Protein 3PLC (pdb70)

Structure (mmCIF, N/CA/C/O backbone):
data_3PLC
#
_entry.id   3PLC
#
_cell.length_a   58.949
_cell.length_b   58.949
_cell.length_c   53.026
_cell.angle_alpha   90.000
_cell.angle_beta   90.000
_cell.angle_gamma   120.000
#
_symmetry.space_group_name_H-M   'P 31'
#
loop_
_atom_site.group_PDB
_atom_site.id
_atom_site.type_symbol
_atom_site.label_atom_id
_atom_site.label_alt_id
_atom_site.label_comp_id
_atom_site.label_asym_id
_atom_site.label_entity_id
_atom_site.label_seq_id
_atom_site.pdbx_PDB_ins_code
_atom_site.Cartn_x
_atom_site.Cartn_y
_atom_site.Cartn_z
_atom_site.occupancy
_atom_site.B_iso_or_equiv
_atom_site.auth_seq_id
_atom_site.auth_comp_id
_atom_site.auth_asym_id
_atom_site.auth_atom_id
_atom_site.pdbx_PDB_model_num
ATOM 1 N N . ARG A 1 1 ? -13.408 -0.115 -5.613 1.00 41.81 1 ARG A N 1
ATOM 2 C CA . ARG A 1 1 ? -13.154 -1.401 -6.344 1.00 42.38 1 ARG A CA 1
ATOM 3 C C . ARG A 1 1 ? -11.652 -1.608 -6.543 1.00 39.94 1 ARG A C 1
ATOM 4 O O . ARG A 1 1 ? -11.090 -2.587 -6.044 1.00 39.62 1 ARG A O 1
ATOM 12 N N . LYS A 1 2 ? -11.009 -0.695 -7.267 1.00 38.21 2 LYS A N 1
ATOM 13 C CA . LYS A 1 2 ? -9.540 -0.721 -7.428 1.00 36.17 2 LYS A CA 1
ATOM 14 C C . LYS A 1 2 ? -8.883 0.412 -6.632 1.00 34.09 2 LYS A C 1
ATOM 15 O O . LYS A 1 2 ? -9.398 1.530 -6.596 1.00 34.78 2 LYS A O 1
ATOM 21 N N . CYS A 1 3 ? -7.750 0.140 -5.990 1.00 32.07 3 CYS A N 1
ATOM 22 C CA . CYS A 1 3 ? -7.073 1.180 -5.202 1.00 30.43 3 CYS A CA 1
ATOM 23 C C . CYS A 1 3 ? -5.578 1.100 -5.338 1.00 29.81 3 CYS A C 1
ATOM 24 O O . CYS A 1 3 ? -5.058 -0.002 -5.490 1.00 30.86 3 CYS A O 1
ATOM 27 N N . LEU A 1 4 ? -4.891 2.251 -5.250 1.00 28.76 4 LEU A N 1
ATOM 28 C CA . LEU A 1 4 ? -3.417 2.247 -5.164 1.00 28.75 4 LEU A CA 1
ATOM 29 C C . LEU A 1 4 ? -2.991 1.553 -3.852 1.00 29.72 4 LEU A C 1
ATOM 30 O O . LEU A 1 4 ? -3.630 1.713 -2.793 1.00 29.67 4 LEU A O 1
ATOM 35 N N . ASN A 1 5 ? -1.879 0.833 -3.941 1.00 30.27 5 ASN A N 1
ATOM 36 C CA . ASN A 1 5 ? -1.577 -0.279 -3.084 1.00 30.75 5 ASN A CA 1
ATOM 37 C C . ASN A 1 5 ? -0.255 -0.171 -2.325 1.00 29.95 5 ASN A C 1
ATOM 38 O O . ASN A 1 5 ? -0.019 -0.920 -1.364 1.00 29.21 5 ASN A O 1
ATOM 43 N N . THR A 1 6 ? 0.606 0.724 -2.800 1.00 28.75 6 THR A N 1
ATOM 44 C CA . THR A 1 6 ? 2.009 0.743 -2.431 1.00 29.91 6 THR A CA 1
ATOM 45 C C . THR A 1 6 ? 2.427 2.198 -2.318 1.00 30.11 6 THR A C 1
ATOM 46 O O . THR A 1 6 ? 1.656 3.093 -2.697 1.00 28.79 6 THR A O 1
ATOM 50 N N . PRO A 1 7 ? 3.648 2.469 -1.805 1.00 31.94 7 PRO A N 1
ATOM 51 C CA . PRO A 1 7 ? 4.047 3.885 -1.897 1.00 32.94 7 PRO A CA 1
ATOM 52 C C . PRO A 1 7 ? 4.332 4.324 -3.343 1.00 33.93 7 PRO A C 1
ATOM 53 O O . PRO A 1 7 ? 4.590 5.498 -3.618 1.00 34.87 7 PRO A O 1
ATOM 57 N N . LEU A 1 8 ? 4.288 3.383 -4.278 1.00 35.26 8 LEU A N 1
ATOM 58 C CA . LEU A 1 8 ? 4.609 3.718 -5.659 1.00 36.13 8 LEU A CA 1
ATOM 59 C C . LEU A 1 8 ? 3.351 4.196 -6.411 1.00 34.92 8 LEU A C 1
ATOM 60 O O . LEU A 1 8 ? 2.237 3.877 -5.991 1.00 32.92 8 LEU A O 1
ATOM 65 N N . PRO A 1 9 ? 3.538 4.964 -7.517 1.00 36.23 9 PRO A N 1
ATOM 66 C CA . PRO A 1 9 ? 2.505 5.760 -8.244 1.00 36.19 9 PRO A CA 1
ATOM 67 C C . PRO A 1 9 ? 1.377 5.072 -9.045 1.00 36.72 9 PRO A C 1
ATOM 68 O O . PRO A 1 9 ? 0.339 5.747 -9.357 1.00 36.93 9 PRO A O 1
ATOM 72 N N . LEU A 1 10 ? 1.557 3.807 -9.433 1.00 36.02 10 LEU A N 1
ATOM 73 C CA . LEU A 1 10 ? 0.558 3.194 -10.334 1.00 35.76 10 LEU A CA 1
ATOM 74 C C . LEU A 1 10 ? 0.029 1.863 -9.855 1.00 34.97 10 LEU A C 1
ATOM 75 O O . LEU A 1 10 ? -1.093 1.494 -10.203 1.00 34.34 10 LEU A O 1
ATOM 80 N N . ILE A 1 11 ? 0.839 1.140 -9.083 1.00 34.22 11 ILE A N 1
ATOM 81 C CA . ILE A 1 11 ? 0.459 -0.178 -8.589 1.00 35.35 11 ILE A CA 1
ATOM 82 C C . ILE A 1 11 ? -0.856 -0.182 -7.822 1.00 34.69 11 ILE A C 1
ATOM 83 O O . ILE A 1 11 ? -1.141 0.737 -7.082 1.00 33.33 11 ILE A O 1
ATOM 88 N N . TYR A 1 12 ? -1.672 -1.209 -8.054 1.00 37.42 12 TYR A N 1
ATOM 89 C CA . TYR A 1 12 ? -2.987 -1.332 -7.423 1.00 38.81 12 TYR A CA 1
ATOM 90 C C . TYR A 1 12 ? -3.367 -2.783 -7.141 1.00 40.52 12 TYR A C 1
ATOM 91 O O . TYR A 1 12 ? -2.733 -3.698 -7.656 1.00 41.97 12 TYR A O 1
ATOM 100 N N . THR A 1 13 ? -4.394 -2.981 -6.312 1.00 41.32 13 THR A N 1
ATOM 101 C CA . THR A 1 13 ? -5.115 -4.258 -6.242 1.00 43.52 13 THR A CA 1
ATOM 102 C C . THR A 1 13 ? -6.589 -3.960 -6.423 1.00 44.59 13 THR A C 1
ATOM 103 O O . THR A 1 13 ? -7.038 -2.794 -6.270 1.00 43.80 13 THR A O 1
ATOM 107 N N . THR A 1 14 ? -7.331 -5.019 -6.750 1.00 46.09 14 THR A N 1
ATOM 108 C CA . THR A 1 14 ? -8.779 -5.025 -6.604 1.00 46.57 14 THR A CA 1
ATOM 109 C C . THR A 1 14 ? -9.098 -5.397 -5.156 1.00 46.13 14 THR A C 1
ATOM 110 O O . THR A 1 14 ? -8.448 -6.263 -4.557 1.00 46.52 14 THR A O 1
ATOM 114 N N . CYS A 1 15 ? -10.087 -4.713 -4.596 1.00 45.75 15 CYS A N 1
ATOM 115 C CA . CYS A 1 15 ? -10.425 -4.852 -3.188 1.00 45.36 15 CYS A CA 1
ATOM 116 C C . CYS A 1 15 ? -11.318 -6.062 -2.925 1.00 47.32 15 CYS A C 1
ATOM 117 O O . CYS A 1 15 ? -12.027 -6.514 -3.830 1.00 48.82 15 CYS A O 1
ATOM 120 N N . PRO A 1 16 ? -11.263 -6.601 -1.691 1.00 48.13 16 PRO A N 1
ATOM 121 C CA . PRO A 1 16 ? -12.310 -7.502 -1.216 1.00 50.66 16 PRO A CA 1
ATOM 122 C C . PRO A 1 16 ? -13.671 -6.845 -1.385 1.00 50.69 16 PRO A C 1
ATOM 123 O O . PRO A 1 16 ? -13.814 -5.645 -1.127 1.00 49.32 16 PRO A O 1
ATOM 127 N N . ILE A 1 17 ? -14.656 -7.620 -1.822 1.00 53.45 17 ILE A N 1
ATOM 128 C CA . ILE A 1 17 ? -16.028 -7.140 -1.844 1.00 54.82 17 ILE A CA 1
ATOM 129 C C . ILE A 1 17 ? -16.297 -6.571 -0.455 1.00 54.62 17 ILE A C 1
ATOM 130 O O . ILE A 1 17 ? -15.929 -7.171 0.573 1.00 55.57 17 ILE A O 1
ATOM 135 N N . GLY A 1 18 ? -16.932 -5.412 -0.426 1.00 53.88 18 GLY A N 1
ATOM 136 C CA . GLY A 1 18 ? -17.211 -4.757 0.829 1.00 54.19 18 GLY A CA 1
ATOM 137 C C . GLY A 1 18 ? -16.263 -3.622 1.125 1.00 50.73 18 GLY A C 1
ATOM 138 O O . GLY A 1 18 ? -16.546 -2.816 2.004 1.00 51.23 18 GLY A O 1
ATOM 139 N N . GLN A 1 19 ? -15.147 -3.548 0.395 1.00 47.92 19 GLN A N 1
ATOM 140 C CA . GLN A 1 19 ? -14.153 -2.485 0.629 1.00 45.05 19 GLN A CA 1
ATOM 141 C C . GLN A 1 19 ? -14.169 -1.490 -0.512 1.00 43.53 19 GLN A C 1
ATOM 142 O O . GLN A 1 19 ? -13.314 -1.529 -1.397 1.00 43.34 19 GLN A O 1
ATOM 148 N N . ASP A 1 20 ? -15.132 -0.579 -0.465 1.00 43.31 20 ASP A N 1
ATOM 149 C CA . ASP A 1 20 ? -15.481 0.243 -1.626 1.00 43.05 20 ASP A CA 1
ATOM 150 C C . ASP A 1 20 ? -14.710 1.549 -1.692 1.00 40.58 20 ASP A C 1
ATOM 151 O O . ASP A 1 20 ? -14.959 2.354 -2.569 1.00 40.89 20 ASP A O 1
ATOM 156 N N . LYS A 1 21 ? -13.752 1.729 -0.782 1.00 38.69 21 LYS A N 1
ATOM 157 C CA . LYS A 1 21 ? -13.005 2.980 -0.632 1.00 35.91 21 LYS A CA 1
ATOM 158 C C . LYS A 1 21 ? -11.478 2.804 -0.620 1.00 33.46 21 LYS A C 1
ATOM 159 O O . LYS A 1 21 ? -10.956 1.709 -0.419 1.00 32.26 21 LYS A O 1
ATOM 165 N N . CYS A 1 22 ? -10.763 3.903 -0.865 1.00 31.61 22 CYS A N 1
ATOM 166 C CA . CYS A 1 22 ? -9.322 3.849 -1.025 1.00 28.67 22 CYS A CA 1
ATOM 167 C C . CYS A 1 22 ? -8.792 4.858 -0.050 1.00 28.31 22 CYS A C 1
ATOM 168 O O . CYS A 1 22 ? -9.445 5.842 0.233 1.00 28.38 22 CYS A O 1
ATOM 171 N N . VAL A 1 23 ? -7.582 4.629 0.437 1.00 28.11 23 VAL A N 1
ATOM 172 C CA . VAL A 1 23 ? -7.051 5.466 1.494 1.00 27.49 23 VAL A CA 1
ATOM 173 C C . VAL A 1 23 ? -5.573 5.649 1.242 1.00 27.61 23 VAL A C 1
ATOM 174 O O . VAL A 1 23 ? -4.919 4.770 0.699 1.00 27.66 23 VAL A O 1
ATOM 178 N N . LYS A 1 24 ? -5.075 6.827 1.580 1.00 29.16 24 LYS A N 1
ATOM 179 C CA . LYS A 1 24 ? -3.664 7.188 1.538 1.00 30.15 24 LYS A CA 1
ATOM 180 C C . LYS A 1 24 ? -3.466 7.677 2.924 1.00 31.85 24 LYS A C 1
ATOM 181 O O . LYS A 1 24 ? -4.195 8.552 3.397 1.00 32.75 24 LYS A O 1
ATOM 187 N N . MET A 1 25 ? -2.486 7.098 3.593 1.00 33.04 25 MET A N 1
ATOM 188 C CA . MET A 1 25 ? -2.199 7.430 4.970 1.00 34.22 25 MET A CA 1
AT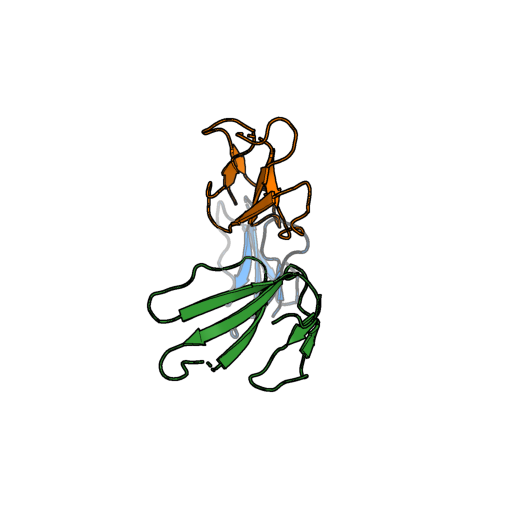OM 189 C C . MET A 1 25 ? -0.760 7.955 4.989 1.00 35.31 25 MET A C 1
ATOM 190 O O . MET A 1 25 ? 0.127 7.380 4.346 1.00 34.81 25 MET A O 1
ATOM 195 N N . THR A 1 26 ? -0.520 9.062 5.682 1.00 37.87 26 THR A N 1
ATOM 196 C CA . THR A 1 26 ? 0.850 9.590 5.693 1.00 40.37 26 THR A CA 1
ATOM 197 C C . THR A 1 26 ? 1.372 9.904 7.091 1.00 43.03 26 THR A C 1
ATOM 198 O O . THR A 1 26 ? 0.635 10.405 7.934 1.00 45.00 26 THR A O 1
ATOM 202 N N . ASP A 1 35 ? 6.194 8.176 6.454 1.00 49.53 35 ASP A N 1
ATOM 203 C CA . ASP A 1 35 ? 5.881 7.132 5.479 1.00 47.01 35 ASP A CA 1
ATOM 204 C C . ASP A 1 35 ? 4.489 7.272 4.887 1.00 43.54 35 ASP A C 1
ATOM 205 O O . ASP A 1 35 ? 3.602 7.871 5.511 1.00 43.52 35 ASP A O 1
ATOM 210 N N . VAL A 1 36 ? 4.321 6.676 3.702 1.00 41.10 36 VAL A N 1
ATOM 211 C CA . VAL A 1 36 ? 3.056 6.630 2.937 1.00 37.59 36 VAL A CA 1
ATOM 212 C C . VAL A 1 36 ? 2.545 5.193 2.800 1.00 36.21 36 VAL A C 1
ATOM 213 O O . VAL A 1 36 ? 3.281 4.334 2.310 1.00 36.85 36 VAL A O 1
ATOM 217 N N . ILE A 1 37 ? 1.298 4.943 3.241 1.00 34.40 37 ILE A N 1
ATOM 218 C CA . ILE A 1 37 ? 0.589 3.680 3.006 1.00 32.44 37 ILE A CA 1
ATOM 219 C C . ILE A 1 37 ? -0.826 3.904 2.412 1.00 30.51 37 ILE A C 1
ATOM 220 O O . ILE A 1 37 ? -1.584 4.792 2.827 1.00 28.52 37 ILE A O 1
ATOM 225 N N . ARG A 1 38 ? -1.141 3.068 1.424 1.00 29.15 38 ARG A N 1
ATOM 226 C CA . ARG A 1 38 ? -2.324 3.172 0.578 1.00 27.00 38 ARG A CA 1
ATOM 227 C C . ARG A 1 38 ? -2.934 1.796 0.510 1.00 25.92 38 ARG A C 1
ATOM 228 O O . ARG A 1 38 ? -2.237 0.821 0.655 1.00 25.68 38 ARG A O 1
ATOM 236 N N . GLY A 1 39 ? -4.242 1.713 0.344 1.00 26.22 39 GLY A N 1
ATOM 237 C CA . GLY A 1 39 ? -4.919 0.438 0.131 1.00 26.28 39 GLY A CA 1
ATOM 238 C C . GLY A 1 39 ? -6.429 0.561 0.167 1.00 28.20 39 GLY A C 1
ATOM 239 O O . GLY A 1 39 ? -6.973 1.680 0.168 1.00 28.49 39 GLY A O 1
ATOM 240 N N . CYS A 1 40 ? -7.113 -0.584 0.183 1.00 30.24 40 CYS A N 1
ATOM 241 C CA . CYS A 1 40 ? -8.577 -0.633 0.156 1.00 32.82 40 CYS A CA 1
ATOM 242 C C . CYS A 1 40 ? -9.109 -0.468 1.551 1.00 33.74 40 CYS A C 1
ATOM 243 O O . CYS A 1 40 ? -8.420 -0.788 2.523 1.00 34.40 40 CYS A O 1
ATOM 246 N N . ILE A 1 41 ? -10.343 0.000 1.671 1.00 35.38 41 ILE A N 1
ATOM 247 C CA . ILE A 1 41 ? -10.954 0.210 2.977 1.00 37.31 41 ILE A CA 1
ATOM 248 C C . ILE A 1 41 ? -12.488 0.192 2.913 1.00 39.55 41 ILE A C 1
ATOM 249 O O . ILE A 1 41 ? -13.062 0.355 1.855 1.00 38.99 41 ILE A O 1
ATOM 254 N N . ASP A 1 42 ? -13.133 -0.016 4.057 1.00 43.33 42 ASP A N 1
ATOM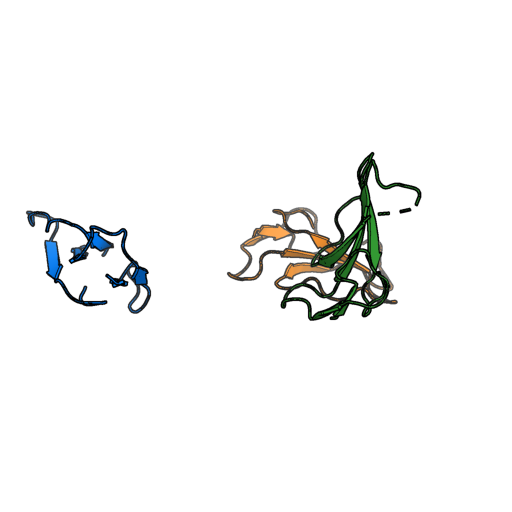 255 C CA . ASP A 1 42 ? -14.602 -0.033 4.187 1.00 47.23 42 ASP A CA 1
ATOM 256 C C . ASP A 1 42 ? -15.146 1.247 4.811 1.00 49.36 42 ASP A C 1
ATOM 257 O O . ASP A 1 42 ? -16.087 1.853 4.282 1.00 51.42 42 ASP A O 1
ATOM 262 N N . ILE A 1 43 ? -14.574 1.630 5.949 1.00 50.13 43 ILE A N 1
ATOM 263 C CA . ILE A 1 43 ? -14.906 2.882 6.618 1.00 52.62 43 ILE A CA 1
ATOM 264 C C . ILE A 1 43 ? -13.648 3.762 6.720 1.00 51.04 43 ILE A C 1
ATOM 265 O O . ILE A 1 43 ? -12.535 3.260 6.872 1.00 49.00 43 ILE A O 1
ATOM 270 N N . CYS A 1 44 ? -13.834 5.071 6.595 1.00 52.39 44 CYS A N 1
ATOM 271 C CA . CYS A 1 44 ? -12.729 6.012 6.592 1.00 51.72 44 CYS A CA 1
ATOM 272 C C . CYS A 1 44 ? -12.228 6.269 8.020 1.00 54.23 44 CYS A C 1
ATOM 273 O O . CYS A 1 44 ? -12.916 6.899 8.824 1.00 58.28 44 CYS A O 1
ATOM 276 N N . PRO A 1 45 ? -11.028 5.767 8.346 1.00 52.86 45 PRO A N 1
ATOM 277 C CA . PRO A 1 45 ? -10.514 5.938 9.708 1.00 55.53 45 PRO A CA 1
ATOM 278 C C . PRO A 1 45 ? -10.288 7.402 10.061 1.00 57.49 45 PRO A C 1
ATOM 279 O O . PRO A 1 45 ? -9.894 8.194 9.215 1.00 56.29 45 PRO A O 1
ATOM 283 N N . LYS A 1 46 ? -10.567 7.750 11.308 1.00 61.98 46 LYS A N 1
ATOM 284 C CA . LYS A 1 46 ? -10.377 9.107 11.805 1.00 64.87 46 LYS A CA 1
ATOM 285 C C . LYS A 1 46 ? -8.910 9.519 11.662 1.00 62.79 46 LYS A C 1
ATOM 286 O O . LYS A 1 46 ? -8.007 8.727 11.920 1.00 61.72 46 LYS A O 1
ATOM 292 N N . SER A 1 47 ? -8.682 10.753 11.225 1.00 63.57 47 SER A N 1
ATOM 293 C CA . SER A 1 47 ? -7.343 11.345 11.221 1.00 63.13 47 SER A CA 1
ATOM 294 C C . SER A 1 47 ? -6.872 11.608 12.655 1.00 67.03 47 SER A C 1
ATOM 295 O O . SER A 1 47 ? -7.685 11.662 13.584 1.00 70.81 47 SER A O 1
ATOM 298 N N . SER A 1 48 ? -5.563 11.776 12.830 1.00 66.79 48 SER A N 1
ATOM 299 C CA . SER A 1 48 ? -4.998 11.950 14.160 1.00 70.27 48 SER A CA 1
ATOM 300 C C . SER A 1 48 ? -3.844 12.956 14.189 1.00 72.18 48 SER A C 1
ATOM 301 O O . SER A 1 48 ? -3.467 13.531 13.161 1.00 70.30 48 SER A O 1
ATOM 304 N N . ALA A 1 49 ? -3.295 13.156 15.385 1.00 76.11 49 ALA A N 1
ATOM 305 C CA . ALA A 1 49 ? -2.170 14.051 15.598 1.00 78.15 49 ALA A CA 1
ATOM 306 C C . ALA A 1 49 ? -0.994 13.722 14.674 1.00 74.70 49 ALA A C 1
ATOM 307 O O . ALA A 1 49 ? -0.473 14.609 13.986 1.00 74.18 49 ALA A O 1
ATOM 309 N N . ASP A 1 50 ? -0.579 12.460 14.627 1.00 72.38 50 ASP A N 1
ATOM 310 C CA . ASP A 1 50 ? 0.577 12.149 13.791 1.00 70.18 50 ASP A CA 1
ATOM 311 C C . ASP A 1 50 ? 0.327 11.241 12.572 1.00 64.76 50 ASP A C 1
ATOM 312 O O . ASP A 1 50 ? 1.268 10.743 11.973 1.00 63.20 50 ASP A O 1
ATOM 317 N N . VAL A 1 51 ? -0.942 11.060 12.204 1.00 62.19 51 VAL A N 1
ATOM 318 C CA . VAL A 1 51 ? -1.328 10.277 11.039 1.00 57.00 51 VAL A CA 1
ATOM 319 C C . VAL A 1 51 ? -2.472 10.971 10.297 1.00 56.02 51 VAL A C 1
ATOM 320 O O . VAL A 1 51 ? -3.543 11.218 10.875 1.00 58.09 51 VAL A O 1
ATOM 324 N N . GLU A 1 52 ? -2.244 11.273 9.019 1.00 53.18 52 GLU A N 1
ATOM 325 C CA . GLU A 1 52 ? -3.275 11.894 8.189 1.00 52.16 52 GLU A CA 1
ATOM 326 C C . GLU A 1 52 ? -3.949 10.913 7.248 1.00 48.30 52 GLU A C 1
ATOM 327 O O . GLU A 1 52 ? -3.276 10.182 6.518 1.00 46.06 52 GLU A O 1
ATOM 333 N N . VAL A 1 53 ? -5.280 10.942 7.253 1.00 48.17 53 VAL A N 1
ATOM 334 C CA . VAL A 1 53 ? -6.100 10.042 6.435 1.00 45.42 53 VAL A CA 1
ATOM 335 C C . VAL A 1 53 ? -6.779 10.776 5.285 1.00 44.86 53 VAL A C 1
ATOM 336 O O . VAL A 1 53 ? -7.613 11.650 5.522 1.00 47.06 53 VAL A O 1
ATOM 340 N N . LEU A 1 54 ? -6.415 10.432 4.051 1.00 42.18 54 LEU A N 1
ATOM 341 C CA . LEU A 1 54 ? -7.213 10.796 2.883 1.00 42.61 54 LEU A CA 1
ATOM 342 C C . LEU A 1 54 ? -8.051 9.604 2.450 1.00 40.75 54 LEU A C 1
ATOM 343 O O . LEU A 1 54 ? -7.528 8.489 2.338 1.00 39.73 54 LEU A O 1
ATOM 348 N N . CYS A 1 55 ? -9.350 9.831 2.244 1.00 42.27 55 CYS A N 1
ATOM 349 C CA . CYS A 1 55 ? -10.289 8.768 1.842 1.00 41.82 55 CYS A CA 1
ATOM 350 C C . CYS A 1 55 ? -11.115 9.287 0.715 1.00 42.64 55 CYS A C 1
ATOM 351 O O . CYS A 1 55 ? -11.628 10.409 0.785 1.00 45.63 55 CYS A O 1
ATOM 354 N N . CYS A 1 56 ? -11.258 8.439 -0.304 1.00 40.62 56 CYS A N 1
ATOM 355 C CA . CYS A 1 56 ? -11.958 8.784 -1.516 1.00 40.89 56 CYS A CA 1
ATOM 356 C C . CYS A 1 56 ? -12.681 7.536 -1.973 1.00 40.90 56 CYS A C 1
ATOM 357 O O . CYS A 1 56 ? -12.401 6.454 -1.468 1.00 40.21 56 CYS A O 1
ATOM 360 N N . ASP A 1 57 ? -13.615 7.669 -2.904 1.00 43.04 57 ASP A N 1
ATOM 361 C CA . ASP A 1 57 ? -14.491 6.556 -3.259 1.00 44.75 57 ASP A CA 1
ATOM 362 C C . ASP A 1 57 ? -14.548 6.172 -4.752 1.00 44.87 57 ASP A C 1
ATOM 363 O O . ASP A 1 57 ? -15.555 5.627 -5.226 1.00 46.58 57 ASP A O 1
ATOM 368 N N . THR A 1 58 ? -13.468 6.434 -5.483 1.00 43.64 58 THR A N 1
ATOM 369 C CA . THR A 1 58 ? -13.383 6.093 -6.916 1.00 44.53 58 THR A CA 1
ATOM 370 C C . THR A 1 58 ? -12.035 5.440 -7.205 1.00 42.15 58 THR A C 1
ATOM 371 O O . THR A 1 58 ? -11.062 5.692 -6.493 1.00 41.14 58 THR A O 1
ATOM 375 N N . ASN A 1 59 ? -11.984 4.619 -8.256 1.00 42.52 59 ASN A N 1
ATOM 376 C CA . ASN A 1 59 ? -10.784 3.877 -8.652 1.00 41.21 59 ASN A CA 1
ATOM 377 C C . ASN A 1 59 ? -9.513 4.694 -8.700 1.00 40.43 59 ASN A C 1
ATOM 378 O O . ASN A 1 59 ? -9.493 5.806 -9.231 1.00 41.74 59 ASN A O 1
ATOM 383 N N . LYS A 1 60 ? -8.460 4.120 -8.120 1.00 38.69 60 LYS A N 1
ATOM 384 C CA . LYS A 1 60 ? -7.118 4.702 -8.053 1.00 37.15 60 LYS A CA 1
ATOM 385 C C . LYS A 1 60 ? -7.047 6.162 -7.572 1.00 36.94 60 LYS A C 1
ATOM 386 O O . LYS A 1 60 ? -6.069 6.862 -7.859 1.00 36.83 60 LYS A O 1
ATOM 392 N N . CYS A 1 61 ? -8.048 6.596 -6.803 1.00 36.13 61 CYS A N 1
ATOM 393 C CA . CYS A 1 61 ? -8.153 7.992 -6.320 1.00 36.11 61 CYS A CA 1
ATOM 394 C C . CYS A 1 61 ? -7.173 8.372 -5.202 1.00 35.84 61 CYS A C 1
ATOM 395 O O . CYS A 1 61 ? -6.971 9.568 -4.928 1.00 36.58 61 CYS A O 1
ATOM 398 N N . ASN A 1 62 ? -6.596 7.370 -4.534 1.00 33.82 62 ASN A N 1
ATOM 399 C CA . ASN A 1 62 ? -5.717 7.629 -3.389 1.00 33.52 62 ASN A CA 1
ATOM 400 C C . ASN A 1 62 ? -4.279 8.002 -3.784 1.00 33.70 62 ASN A C 1
ATOM 401 O O . ASN A 1 62 ? -3.931 8.829 -4.651 1.00 35.80 62 ASN A O 1
ATOM 406 N N . ARG B 1 1 ? 16.303 -17.435 -5.976 1.00 45.46 1 ARG B N 1
ATOM 407 C CA . ARG B 1 1 ? 16.255 -16.080 -5.337 1.00 47.62 1 ARG B CA 1
ATOM 408 C C . ARG B 1 1 ? 17.619 -15.633 -4.807 1.00 46.03 1 ARG B C 1
ATOM 409 O O . ARG B 1 1 ? 17.982 -14.452 -4.926 1.00 46.98 1 ARG B O 1
ATOM 417 N N . LYS B 1 2 ? 18.347 -16.581 -4.208 1.00 43.28 2 LYS B N 1
ATOM 418 C CA . LYS B 1 2 ? 19.740 -16.387 -3.826 1.00 41.58 2 LYS B CA 1
ATOM 419 C C . LYS B 1 2 ? 20.538 -17.502 -4.490 1.00 37.85 2 LYS B C 1
ATOM 420 O O . LYS B 1 2 ? 20.244 -18.682 -4.254 1.00 37.48 2 LYS B O 1
ATOM 426 N N . CYS B 1 3 ? 21.532 -17.159 -5.320 1.00 35.60 3 CYS B N 1
ATOM 427 C CA . CYS B 1 3 ? 22.306 -18.207 -6.035 1.00 33.34 3 CYS B CA 1
ATOM 428 C C . CYS B 1 3 ? 23.802 -18.035 -5.938 1.00 33.00 3 CYS B C 1
ATOM 429 O O . CYS B 1 3 ? 24.288 -16.910 -6.080 1.00 35.02 3 CYS B O 1
ATOM 432 N N . LEU B 1 4 ? 24.533 -19.145 -5.776 1.00 31.56 4 LEU B N 1
ATOM 433 C CA . LEU B 1 4 ? 25.990 -19.129 -5.916 1.00 31.22 4 LEU B CA 1
ATOM 434 C C . LEU B 1 4 ? 26.394 -18.442 -7.218 1.00 31.55 4 LEU B C 1
ATOM 435 O O . LEU B 1 4 ? 25.746 -18.606 -8.279 1.00 30.85 4 LEU B O 1
ATOM 440 N N . ASN B 1 5 ? 27.507 -17.727 -7.143 1.00 32.85 5 ASN B N 1
ATOM 441 C CA . ASN B 1 5 ? 27.744 -16.595 -8.025 1.00 34.30 5 ASN B CA 1
ATOM 442 C C . ASN B 1 5 ? 28.984 -16.702 -8.889 1.00 33.51 5 ASN B C 1
ATOM 443 O O . ASN B 1 5 ? 29.147 -15.961 -9.878 1.00 33.99 5 ASN B O 1
ATOM 448 N N . THR B 1 6 ? 29.869 -17.612 -8.492 1.00 32.21 6 THR B N 1
ATOM 449 C CA . THR B 1 6 ? 31.251 -17.569 -8.908 1.00 32.75 6 THR B CA 1
ATOM 450 C C . THR B 1 6 ? 31.674 -18.991 -9.049 1.00 31.95 6 THR B C 1
ATOM 451 O O . THR B 1 6 ? 30.871 -19.897 -8.741 1.00 30.59 6 THR B O 1
ATOM 455 N N . PRO B 1 7 ? 32.920 -19.226 -9.521 1.00 33.62 7 PRO B N 1
ATOM 456 C CA . PRO B 1 7 ? 33.341 -20.637 -9.580 1.00 34.08 7 PRO B CA 1
ATOM 457 C C . PRO B 1 7 ? 33.865 -21.097 -8.226 1.00 35.71 7 PRO B C 1
ATOM 458 O O . PRO B 1 7 ? 34.635 -22.048 -8.148 1.00 38.11 7 PRO B O 1
ATOM 462 N N . LEU B 1 8 ? 33.475 -20.388 -7.171 1.00 37.20 8 LEU B N 1
ATOM 463 C CA . LEU B 1 8 ? 33.954 -20.688 -5.818 1.00 39.47 8 LEU B CA 1
ATOM 464 C C . LEU B 1 8 ? 32.783 -21.101 -4.923 1.00 38.38 8 LEU B C 1
ATOM 465 O O . LEU B 1 8 ? 31.638 -20.793 -5.255 1.00 36.08 8 LEU B O 1
ATOM 470 N N . PRO B 1 9 ? 33.079 -21.804 -3.794 1.00 40.82 9 PRO B N 1
ATOM 471 C CA . PRO B 1 9 ? 32.121 -22.544 -2.932 1.00 41.81 9 PRO B CA 1
ATOM 472 C C . PRO B 1 9 ? 30.961 -21.861 -2.204 1.00 42.13 9 PRO B C 1
ATOM 473 O O . PRO B 1 9 ? 29.928 -22.512 -1.963 1.00 42.97 9 PRO B O 1
ATOM 477 N N . LEU B 1 10 ? 31.078 -20.592 -1.844 1.00 42.81 10 LEU B N 1
ATOM 478 C CA . LEU B 1 10 ? 30.066 -20.034 -0.917 1.00 42.92 10 LEU B CA 1
ATOM 479 C C . LEU B 1 10 ? 29.463 -18.697 -1.319 1.00 42.02 10 LEU B C 1
ATOM 480 O O . LEU B 1 10 ? 28.337 -18.395 -0.945 1.00 42.75 10 LEU B O 1
ATOM 485 N N . ILE B 1 11 ? 30.220 -17.911 -2.077 1.00 41.69 11 ILE B N 1
ATOM 486 C CA . ILE B 1 11 ? 29.814 -16.599 -2.555 1.00 42.36 11 ILE B CA 1
ATOM 487 C C . ILE B 1 11 ? 28.469 -16.600 -3.294 1.00 40.88 11 ILE B C 1
ATOM 488 O O . ILE B 1 11 ? 28.172 -17.525 -4.026 1.00 38.45 11 ILE B O 1
ATOM 493 N N . TYR B 1 12 ? 27.659 -15.557 -3.100 1.00 44.08 12 TYR B N 1
ATOM 494 C CA . TYR B 1 12 ? 26.321 -15.503 -3.704 1.00 44.41 12 TYR B CA 1
ATOM 495 C C . TYR B 1 12 ? 25.754 -14.079 -3.810 1.00 48.07 12 TYR B C 1
ATOM 496 O O . TYR B 1 12 ? 26.296 -13.149 -3.210 1.00 51.51 12 TYR B O 1
ATOM 505 N N . THR B 1 13 ? 24.698 -13.907 -4.614 1.00 48.28 13 THR B N 1
ATOM 506 C CA . THR B 1 13 ? 23.943 -12.643 -4.646 1.00 52.33 13 THR B CA 1
ATOM 507 C C . THR B 1 13 ? 22.446 -12.894 -4.537 1.00 52.50 13 THR B C 1
ATOM 508 O O . THR B 1 13 ? 21.964 -14.013 -4.782 1.00 50.01 13 THR B O 1
ATOM 512 N N . THR B 1 14 ? 21.715 -11.835 -4.177 1.00 55.95 14 THR B N 1
ATOM 513 C CA . THR B 1 14 ? 20.281 -11.804 -4.406 1.00 56.45 14 THR B CA 1
ATOM 514 C C . THR B 1 14 ? 20.071 -11.655 -5.900 1.00 55.53 14 THR B C 1
ATOM 515 O O . THR B 1 14 ? 20.632 -10.765 -6.551 1.00 57.36 14 THR B O 1
ATOM 519 N N . CYS B 1 15 ? 19.257 -12.548 -6.435 1.00 53.09 15 CYS B N 1
ATOM 520 C CA . CYS B 1 15 ? 18.871 -12.488 -7.822 1.00 52.71 15 CYS B CA 1
ATOM 521 C C . CYS B 1 15 ? 18.044 -11.240 -8.087 1.00 57.89 15 CYS B C 1
ATOM 522 O O . CYS B 1 15 ? 17.298 -10.794 -7.203 1.00 60.67 15 CYS B O 1
ATOM 525 N N . PRO B 1 16 ? 18.184 -10.659 -9.294 1.00 59.86 16 PRO B N 1
ATOM 526 C CA . PRO B 1 16 ? 17.291 -9.556 -9.607 1.00 64.82 16 PRO B CA 1
ATOM 527 C C . PRO B 1 16 ? 15.884 -10.124 -9.745 1.00 65.09 16 PRO B C 1
ATOM 528 O O . PRO B 1 16 ? 15.731 -11.328 -9.979 1.00 61.51 16 PRO B O 1
ATOM 532 N N . ILE B 1 17 ? 14.874 -9.276 -9.567 1.00 69.41 17 ILE B N 1
ATOM 533 C CA . ILE B 1 17 ? 13.487 -9.718 -9.615 1.00 70.52 17 ILE B CA 1
ATOM 534 C C . ILE B 1 17 ? 13.226 -10.367 -10.959 1.00 69.14 17 ILE B C 1
ATOM 535 O O . ILE B 1 17 ? 13.650 -9.848 -11.999 1.00 70.71 17 ILE B O 1
ATOM 540 N N . GLY B 1 18 ? 12.525 -11.494 -10.946 1.00 66.87 18 GLY B N 1
ATOM 541 C CA . GLY B 1 18 ? 12.201 -12.172 -12.195 1.00 66.78 18 GLY B CA 1
ATOM 542 C C . GLY B 1 18 ? 13.258 -13.159 -12.653 1.00 62.23 18 GLY B C 1
ATOM 543 O O . GLY B 1 18 ? 13.094 -13.803 -13.691 1.00 62.59 18 GLY B O 1
ATOM 544 N N . GLN B 1 19 ? 14.344 -13.267 -11.885 1.00 58.90 19 GLN B N 1
ATOM 545 C CA . GLN B 1 19 ? 15.352 -14.321 -12.069 1.00 54.15 19 GLN B CA 1
ATOM 546 C C . GLN B 1 19 ? 15.308 -15.309 -10.898 1.00 50.85 19 GLN B C 1
ATOM 547 O O . GLN B 1 19 ? 16.047 -15.179 -9.912 1.00 49.60 19 GLN B O 1
ATOM 553 N N . ASP B 1 20 ? 14.433 -16.303 -11.038 1.00 49.58 20 ASP B N 1
ATOM 554 C CA . ASP B 1 20 ? 14.031 -17.165 -9.937 1.00 47.86 20 ASP B CA 1
ATOM 555 C C . ASP B 1 20 ? 14.849 -18.459 -9.813 1.00 43.59 20 ASP B C 1
ATOM 556 O O . ASP B 1 20 ? 14.830 -19.114 -8.781 1.00 42.70 20 ASP B O 1
ATOM 561 N N . LYS B 1 21 ? 15.600 -18.784 -10.852 1.00 41.43 21 LYS B N 1
ATOM 562 C CA . LYS B 1 21 ? 16.312 -20.041 -10.929 1.00 38.00 21 LYS B CA 1
ATOM 563 C C . LYS B 1 21 ? 17.809 -19.821 -10.791 1.00 34.34 21 LYS B C 1
ATOM 564 O O . LYS B 1 21 ? 18.304 -18.691 -10.894 1.00 34.07 21 LYS B O 1
ATOM 570 N N . CYS B 1 22 ? 18.537 -20.898 -10.518 1.00 31.93 22 CYS B N 1
ATOM 571 C CA . CYS B 1 22 ? 19.979 -20.794 -10.394 1.00 29.30 22 CYS B CA 1
ATOM 572 C C . CYS B 1 22 ? 20.528 -21.670 -11.491 1.00 29.04 22 CYS B C 1
ATOM 573 O O . CYS B 1 22 ? 19.858 -22.621 -11.945 1.00 27.50 22 CYS B O 1
ATOM 576 N N . VAL B 1 23 ? 21.758 -21.368 -11.896 1.00 28.30 23 VAL B N 1
ATOM 577 C CA . VAL B 1 23 ? 22.413 -22.195 -12.897 1.00 28.13 23 VAL B CA 1
ATOM 578 C C . VAL B 1 23 ? 23.866 -22.514 -12.560 1.00 27.59 23 VAL B C 1
ATOM 579 O O . VAL B 1 23 ? 24.520 -21.713 -11.932 1.00 27.55 23 VAL B O 1
ATOM 583 N N . LYS B 1 24 ? 24.309 -23.727 -12.907 1.00 28.58 24 LYS B N 1
ATOM 584 C CA . LYS B 1 24 ? 25.704 -24.176 -12.841 1.00 29.80 24 LYS B CA 1
ATOM 585 C C . LYS B 1 24 ? 25.935 -24.797 -14.182 1.00 30.81 24 LYS B C 1
ATOM 586 O O . LYS B 1 24 ? 25.359 -25.820 -14.489 1.00 31.17 24 LYS B O 1
ATOM 592 N N . MET B 1 25 ? 26.767 -24.142 -14.978 1.00 33.19 25 MET B N 1
ATOM 593 C CA . MET B 1 25 ? 27.103 -24.557 -16.328 1.00 34.57 25 MET B CA 1
ATOM 594 C C . MET B 1 25 ? 28.561 -24.992 -16.181 1.00 36.42 25 MET B C 1
ATOM 595 O O . MET B 1 25 ? 29.370 -24.298 -15.547 1.00 36.19 25 MET B O 1
ATOM 600 N N . THR B 1 26 ? 28.912 -26.137 -16.748 1.00 38.99 26 THR B N 1
ATOM 601 C CA . THR B 1 26 ? 30.309 -26.553 -16.751 1.00 41.76 26 THR B CA 1
ATOM 602 C C . THR B 1 26 ? 30.820 -26.827 -18.170 1.00 44.28 26 THR B C 1
ATOM 603 O O . THR B 1 26 ? 30.132 -27.498 -18.959 1.00 45.50 26 THR B O 1
ATOM 607 N N . ILE B 1 27 ? 31.998 -26.290 -18.506 1.00 47.29 27 ILE B N 1
ATOM 608 C CA . ILE B 1 27 ? 32.541 -26.387 -19.898 1.00 52.62 27 ILE B CA 1
ATOM 609 C C . ILE B 1 27 ? 34.092 -26.594 -20.069 1.00 57.12 27 ILE B C 1
ATOM 610 O O . ILE B 1 27 ? 34.884 -26.250 -19.180 1.00 56.28 27 ILE B O 1
ATOM 615 N N . LYS B 1 28 ? 34.481 -27.148 -21.229 1.00 63.09 28 LYS B N 1
ATOM 616 C CA . LYS B 1 28 ? 35.886 -27.296 -21.742 1.00 69.02 28 LYS B CA 1
ATOM 617 C C . LYS B 1 28 ? 36.933 -26.154 -21.563 1.00 71.63 28 LYS B C 1
ATOM 618 O O . LYS B 1 28 ? 36.568 -24.987 -21.456 1.00 71.15 28 LYS B O 1
ATOM 624 N N . LYS B 1 29 ? 38.234 -26.461 -21.527 1.00 76.26 29 LYS B N 1
ATOM 625 C CA . LYS B 1 29 ? 38.799 -27.806 -21.419 1.00 79.97 29 LYS B CA 1
ATOM 626 C C . LYS B 1 29 ? 39.112 -28.110 -19.939 1.00 79.72 29 LYS B C 1
ATOM 627 O O . LYS B 1 29 ? 39.600 -29.196 -19.602 1.00 81.97 29 LYS B O 1
ATOM 633 N N . LEU B 1 30 ? 38.835 -27.138 -19.065 1.00 78.04 30 LEU B N 1
ATOM 634 C CA 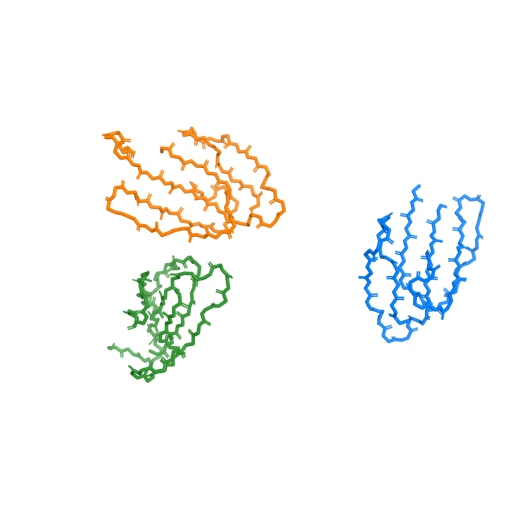. LEU B 1 30 ? 38.748 -27.389 -17.623 1.00 77.17 30 LEU B CA 1
ATOM 635 C C . LEU B 1 30 ? 37.279 -27.545 -17.186 1.00 73.98 30 LEU B C 1
ATOM 636 O O . LEU B 1 30 ? 36.622 -26.561 -16.811 1.00 71.11 30 LEU B O 1
ATOM 641 N N . PRO B 1 31 ? 36.753 -28.786 -17.245 1.00 74.92 31 PRO B N 1
ATOM 642 C CA . PRO B 1 31 ? 35.391 -28.995 -16.773 1.00 72.24 31 PRO B CA 1
ATOM 643 C C . PRO B 1 31 ? 35.316 -28.967 -15.233 1.00 71.21 31 PRO B C 1
ATOM 644 O O . PRO B 1 31 ? 34.633 -28.103 -14.679 1.00 68.37 31 PRO B O 1
ATOM 648 N N . SER B 1 32 ? 36.029 -29.888 -14.574 1.00 73.81 32 SER B N 1
ATOM 649 C CA . SER B 1 32 ? 36.093 -30.017 -13.099 1.00 74.16 32 SER B CA 1
ATOM 650 C C . SER B 1 32 ? 34.739 -29.922 -12.405 1.00 71.59 32 SER B C 1
ATOM 651 O O . SER B 1 32 ? 34.224 -30.921 -11.908 1.00 73.61 32 SER B O 1
ATOM 654 N N . VAL B 1 36 ? 32.464 -24.155 -13.043 1.00 36.47 36 VAL B N 1
ATOM 655 C CA . VAL B 1 36 ? 32.997 -23.238 -14.041 1.00 37.33 36 VAL B CA 1
ATOM 656 C C . VAL B 1 36 ? 32.185 -21.933 -14.035 1.00 35.81 36 VAL B C 1
ATOM 657 O O . VAL B 1 36 ? 32.704 -20.932 -13.558 1.00 37.59 36 VAL B O 1
ATOM 661 N N . ILE B 1 37 ? 30.935 -21.925 -14.525 1.00 34.44 37 ILE B N 1
ATOM 662 C CA . ILE B 1 37 ? 30.056 -20.749 -14.327 1.00 33.66 37 ILE B CA 1
ATOM 663 C C . ILE B 1 37 ? 28.773 -20.925 -13.453 1.00 32.09 37 ILE B C 1
ATOM 664 O O . ILE B 1 37 ? 27.924 -21.797 -13.715 1.00 32.25 37 ILE B O 1
ATOM 669 N N . ARG B 1 38 ? 28.609 -20.042 -12.462 1.00 30.23 38 ARG B N 1
ATOM 670 C CA . ARG B 1 38 ? 27.402 -20.003 -11.626 1.00 28.28 38 ARG B CA 1
ATOM 671 C C . ARG B 1 38 ? 26.696 -18.644 -11.642 1.00 27.78 38 ARG B C 1
ATOM 672 O O . ARG B 1 38 ? 27.350 -17.618 -11.571 1.00 27.20 38 ARG B O 1
ATOM 680 N N . GLY B 1 39 ? 25.364 -18.637 -11.763 1.00 27.71 39 GLY B N 1
ATOM 681 C CA . GLY B 1 39 ? 24.610 -17.385 -11.590 1.00 29.05 39 GLY B CA 1
ATOM 682 C C . GLY B 1 39 ? 23.118 -17.551 -11.428 1.00 30.50 39 GLY B C 1
ATOM 683 O O . GLY B 1 39 ? 22.631 -18.676 -11.377 1.00 29.57 39 GLY B O 1
ATOM 684 N N . CYS B 1 40 ? 22.393 -16.424 -11.352 1.00 33.31 40 CYS B N 1
ATOM 685 C CA . CYS B 1 40 ? 20.924 -16.431 -11.354 1.00 35.68 40 CYS B CA 1
ATOM 686 C C . CYS B 1 40 ? 20.438 -16.576 -12.749 1.00 37.25 40 CYS B C 1
ATOM 687 O O . CYS B 1 40 ? 21.115 -16.156 -13.693 1.00 38.73 40 CYS B O 1
ATOM 690 N N . ILE B 1 41 ? 19.223 -17.078 -12.879 1.00 38.92 41 ILE B N 1
ATOM 691 C CA . ILE B 1 41 ? 18.616 -17.229 -14.179 1.00 41.87 41 ILE B CA 1
ATOM 692 C C . ILE B 1 41 ? 17.089 -17.093 -14.180 1.00 44.89 41 ILE B C 1
ATOM 693 O O . ILE B 1 41 ? 16.427 -17.363 -13.197 1.00 44.09 41 ILE B O 1
ATOM 698 N N . ASP B 1 42 ? 16.559 -16.640 -15.308 1.00 48.99 42 ASP B N 1
ATOM 699 C CA . ASP B 1 42 ? 15.129 -16.529 -15.569 1.00 53.10 42 ASP B CA 1
ATOM 700 C C . ASP B 1 42 ? 14.568 -17.829 -16.147 1.00 53.67 42 ASP B C 1
ATOM 701 O O . ASP B 1 42 ? 13.537 -18.325 -15.676 1.00 55.03 42 ASP B O 1
ATOM 706 N N . ILE B 1 43 ? 15.244 -18.363 -17.170 1.00 54.29 43 ILE B N 1
ATOM 707 C CA . ILE B 1 43 ? 14.800 -19.566 -17.880 1.00 56.01 43 ILE B CA 1
ATOM 708 C C . ILE B 1 43 ? 15.965 -20.518 -17.997 1.00 53.28 43 ILE B C 1
ATOM 709 O O . ILE B 1 43 ? 17.031 -20.123 -18.468 1.00 52.75 43 ILE B O 1
ATOM 714 N N . CYS B 1 44 ? 15.760 -21.767 -17.584 1.00 52.65 44 CYS B N 1
ATOM 715 C CA . CYS B 1 44 ? 16.750 -22.822 -17.792 1.00 51.65 44 CYS B CA 1
ATOM 716 C C . CYS B 1 44 ? 17.104 -22.945 -19.292 1.00 54.34 44 CYS B C 1
ATOM 717 O O . CYS B 1 44 ? 16.244 -23.315 -20.107 1.00 57.74 44 CYS B O 1
ATOM 720 N N . PRO B 1 45 ? 18.358 -22.593 -19.664 1.00 53.68 45 PRO B N 1
ATOM 721 C CA . PRO B 1 45 ? 18.791 -22.647 -21.062 1.00 56.50 45 PRO B CA 1
ATOM 722 C C . PRO B 1 45 ? 19.187 -24.056 -21.481 1.00 56.89 45 PRO B C 1
ATOM 723 O O . PRO B 1 45 ? 19.451 -24.903 -20.634 1.00 54.35 45 PRO B O 1
ATOM 727 N N . LYS B 1 46 ? 19.234 -24.284 -22.789 1.00 60.61 46 LYS B N 1
ATOM 728 C CA . LYS B 1 46 ? 19.409 -25.622 -23.348 1.00 62.39 46 LYS B CA 1
ATOM 729 C C . LYS B 1 46 ? 20.805 -26.193 -23.058 1.00 60.07 46 LYS B C 1
ATOM 730 O O . LYS B 1 46 ? 21.806 -25.482 -23.175 1.00 59.38 46 LYS B O 1
ATOM 736 N N . SER B 1 47 ? 20.866 -27.465 -22.666 1.00 59.92 47 SER B N 1
ATOM 737 C CA . SER B 1 47 ? 22.145 -28.184 -22.601 1.00 58.96 47 SER B CA 1
ATOM 738 C C . SER B 1 47 ? 22.765 -28.415 -23.987 1.00 62.97 47 SER B C 1
ATOM 739 O O . SER B 1 47 ? 22.068 -28.413 -25.011 1.00 66.36 47 SER B O 1
ATOM 742 N N . SER B 1 48 ? 24.073 -28.653 -23.998 1.00 62.28 48 SER B N 1
ATOM 743 C CA . SER B 1 48 ? 24.849 -28.616 -25.217 1.00 65.73 48 SER B CA 1
ATOM 744 C C . SER B 1 48 ? 25.934 -29.694 -25.246 1.00 67.08 48 SER B C 1
ATOM 745 O O . SER B 1 48 ? 26.199 -30.364 -24.237 1.00 64.93 48 SER B O 1
ATOM 748 N N . ALA B 1 49 ? 26.544 -29.870 -26.417 1.00 70.91 49 ALA B N 1
ATOM 749 C CA . ALA B 1 49 ? 27.659 -30.789 -26.573 1.00 72.50 49 ALA B CA 1
ATOM 750 C C . ALA B 1 49 ? 28.838 -30.334 -25.717 1.00 69.32 49 ALA B C 1
ATOM 751 O O . ALA B 1 49 ? 29.466 -31.135 -25.030 1.00 68.33 49 ALA B O 1
ATOM 753 N N . ASP B 1 50 ? 29.116 -29.035 -25.759 1.00 68.44 50 ASP B N 1
ATOM 754 C CA . ASP B 1 50 ? 30.253 -28.471 -25.048 1.00 66.76 50 ASP B CA 1
ATOM 755 C C . ASP B 1 50 ? 29.881 -28.031 -23.633 1.00 61.81 50 ASP B C 1
ATOM 756 O O . ASP B 1 50 ? 30.744 -27.883 -22.776 1.00 60.51 50 ASP B O 1
ATOM 761 N N . VAL B 1 51 ? 28.587 -27.849 -23.391 1.00 59.53 51 VAL B N 1
ATOM 762 C CA . VAL B 1 51 ? 28.122 -27.170 -22.188 1.00 54.63 51 VAL B CA 1
ATOM 763 C C . VAL B 1 51 ? 27.055 -27.961 -21.435 1.00 52.80 51 VAL B C 1
ATOM 764 O O . VAL B 1 51 ? 25.905 -28.086 -21.863 1.00 53.69 51 VAL B O 1
ATOM 768 N N . GLU B 1 52 ? 27.455 -28.507 -20.301 1.00 50.23 52 GLU B N 1
ATOM 769 C CA . GLU B 1 52 ? 26.498 -29.136 -19.427 1.00 48.88 52 GLU B CA 1
ATOM 770 C C . GLU B 1 52 ? 25.935 -28.090 -18.457 1.00 45.09 52 GLU B C 1
ATOM 771 O O . GLU B 1 52 ? 26.693 -27.399 -17.770 1.00 42.69 52 GLU B O 1
ATOM 777 N N . VAL B 1 53 ? 24.605 -27.971 -18.447 1.00 44.41 53 VAL B N 1
ATOM 778 C CA . VAL B 1 53 ? 23.883 -26.989 -17.615 1.00 42.33 53 VAL B CA 1
ATOM 779 C C . VAL B 1 53 ? 22.973 -27.654 -16.584 1.00 42.00 53 VAL B C 1
ATOM 780 O O . VAL B 1 53 ? 22.016 -28.326 -16.969 1.00 43.07 53 VAL B O 1
ATOM 784 N N . LEU B 1 54 ? 23.249 -27.456 -15.292 1.00 40.51 54 LEU B N 1
ATOM 785 C CA . LEU B 1 54 ? 22.260 -27.805 -14.250 1.00 40.64 54 LEU B CA 1
ATOM 786 C C . LEU B 1 54 ? 21.466 -26.573 -13.817 1.00 39.32 54 LEU B C 1
ATOM 787 O O . LEU B 1 54 ? 22.049 -25.557 -13.420 1.00 38.51 54 LEU B O 1
ATOM 792 N N . CYS B 1 55 ? 20.147 -26.667 -13.910 1.00 39.62 55 CYS B N 1
ATOM 793 C CA . CYS B 1 55 ? 19.263 -25.653 -13.344 1.00 40.46 55 CYS B CA 1
ATOM 794 C C . CYS B 1 55 ? 18.528 -26.208 -12.140 1.00 40.52 55 CYS B C 1
ATOM 795 O O . CYS B 1 55 ? 18.189 -27.395 -12.091 1.00 42.24 55 CYS B O 1
ATOM 798 N N . CYS B 1 56 ? 18.275 -25.330 -11.181 1.00 39.36 56 CYS B N 1
ATOM 799 C CA . CYS B 1 56 ? 17.512 -25.674 -9.998 1.00 40.15 56 CYS B CA 1
ATOM 800 C C . CYS B 1 56 ? 16.769 -24.437 -9.492 1.00 40.86 56 CYS B C 1
ATOM 801 O O . CYS B 1 56 ? 17.084 -23.296 -9.874 1.00 39.33 56 CYS B O 1
ATOM 804 N N . ASP B 1 57 ? 15.765 -24.665 -8.654 1.00 43.48 57 ASP B N 1
ATOM 805 C CA . ASP B 1 57 ? 14.888 -23.581 -8.223 1.00 45.49 57 ASP B CA 1
ATOM 806 C C . ASP B 1 57 ? 14.900 -23.281 -6.706 1.00 46.48 57 ASP B C 1
ATOM 807 O O . ASP B 1 57 ? 13.945 -22.711 -6.179 1.00 48.18 57 ASP B O 1
ATOM 812 N N . THR B 1 58 ? 15.973 -23.645 -6.017 1.00 45.10 58 THR B N 1
ATOM 813 C CA . THR B 1 58 ? 16.058 -23.314 -4.598 1.00 46.74 58 THR B CA 1
ATOM 814 C C . THR B 1 58 ? 17.316 -22.522 -4.285 1.00 45.09 58 THR B C 1
ATOM 815 O O . THR B 1 58 ? 18.256 -22.479 -5.087 1.00 43.01 58 THR B O 1
ATOM 819 N N . ASN B 1 59 ? 17.310 -21.892 -3.110 1.00 46.60 59 ASN B N 1
ATOM 820 C CA . ASN B 1 59 ? 18.387 -21.050 -2.663 1.00 45.45 59 ASN B CA 1
ATOM 821 C C . ASN B 1 59 ? 19.694 -21.810 -2.565 1.00 44.59 59 ASN B C 1
ATOM 822 O O . ASN B 1 59 ? 19.783 -22.866 -1.902 1.00 46.61 59 ASN B O 1
ATOM 827 N N . LYS B 1 60 ? 20.687 -21.281 -3.278 1.00 41.78 60 LYS B N 1
ATOM 828 C CA . LYS B 1 60 ? 22.064 -21.774 -3.258 1.00 40.49 60 LYS B CA 1
ATOM 829 C C . LYS B 1 60 ? 22.216 -23.217 -3.764 1.00 39.37 60 LYS B C 1
ATOM 830 O O . LYS B 1 60 ? 23.248 -23.870 -3.530 1.00 39.70 60 LYS B O 1
ATOM 836 N N . CYS B 1 61 ? 21.197 -23.677 -4.492 1.00 38.43 61 CYS B N 1
ATOM 837 C CA . CYS B 1 61 ? 21.143 -25.054 -5.029 1.00 38.43 61 CYS B CA 1
ATOM 838 C C . CYS B 1 61 ? 22.145 -25.368 -6.139 1.00 36.81 61 CYS B C 1
ATOM 839 O O . CYS B 1 61 ? 22.401 -26.548 -6.415 1.00 37.52 61 CYS B O 1
ATOM 842 N N . ASN B 1 62 ? 22.716 -24.338 -6.764 1.00 34.95 62 ASN B N 1
ATOM 843 C CA . ASN B 1 62 ? 23.669 -24.557 -7.879 1.00 34.48 62 ASN B CA 1
ATOM 844 C C . ASN B 1 62 ? 25.124 -24.913 -7.477 1.00 35.04 62 ASN B C 1
ATOM 845 O O . ASN B 1 62 ? 25.435 -25.705 -6.569 1.00 35.92 62 ASN B O 1
ATOM 850 N N . ARG C 1 1 ? 10.089 -26.326 -26.418 1.00 41.20 1 ARG C N 1
ATOM 851 C CA . ARG C 1 1 ? 9.227 -25.473 -27.329 1.00 42.45 1 ARG C CA 1
ATOM 852 C C . ARG C 1 1 ? 7.805 -26.053 -27.497 1.00 40.64 1 ARG C C 1
ATOM 853 O O . ARG C 1 1 ? 6.827 -25.403 -27.118 1.00 41.28 1 ARG C O 1
ATOM 861 N N . LYS C 1 2 ? 7.691 -27.271 -28.024 1.00 38.90 2 LYS C N 1
ATOM 862 C CA . LYS C 1 2 ? 6.420 -28.028 -27.977 1.00 37.16 2 LYS C CA 1
ATOM 863 C C . LYS C 1 2 ? 6.612 -29.434 -27.356 1.00 34.85 2 LYS C C 1
ATOM 864 O O . LYS C 1 2 ? 7.678 -30.022 -27.430 1.00 34.31 2 LYS C O 1
ATOM 870 N N . CYS C 1 3 ? 5.569 -29.981 -26.755 1.00 33.40 3 CYS C N 1
ATOM 871 C CA . CYS C 1 3 ? 5.695 -31.276 -26.115 1.00 31.86 3 CYS C CA 1
ATOM 872 C C . CYS C 1 3 ? 4.399 -32.043 -26.198 1.00 31.66 3 CYS C C 1
ATOM 873 O O . CYS C 1 3 ? 3.325 -31.443 -26.279 1.00 32.14 3 CYS C O 1
ATOM 876 N N . LEU C 1 4 ? 4.512 -33.371 -26.155 1.00 31.55 4 LEU C N 1
ATOM 877 C CA . LEU C 1 4 ? 3.347 -34.256 -26.060 1.00 31.75 4 LEU C CA 1
ATOM 878 C C . LEU C 1 4 ? 2.799 -34.031 -24.681 1.00 31.48 4 LEU C C 1
ATOM 879 O O . LEU C 1 4 ? 3.580 -33.974 -23.693 1.00 32.01 4 LEU C O 1
ATOM 884 N N . ASN C 1 5 ? 1.477 -33.941 -24.628 1.00 31.40 5 ASN C N 1
ATOM 885 C CA . ASN C 1 5 ? 0.725 -33.159 -23.679 1.00 30.93 5 ASN C CA 1
ATOM 886 C C . ASN C 1 5 ? -0.263 -34.051 -22.942 1.00 30.30 5 ASN C C 1
ATOM 887 O O . ASN C 1 5 ? -0.784 -33.664 -21.909 1.00 29.88 5 ASN C O 1
ATOM 892 N N . THR C 1 6 ? -0.494 -35.248 -23.477 1.00 30.16 6 THR C N 1
ATOM 893 C CA . THR C 1 6 ? -1.614 -36.082 -23.134 1.00 31.84 6 THR C CA 1
ATOM 894 C C . THR C 1 6 ? -1.091 -37.516 -23.085 1.00 32.07 6 THR C C 1
ATOM 895 O O . THR C 1 6 ? 0.058 -37.735 -23.414 1.00 30.99 6 THR C O 1
ATOM 899 N N . PRO C 1 7 ? -1.913 -38.491 -22.647 1.00 34.10 7 PRO C N 1
ATOM 900 C CA . PRO C 1 7 ? -1.523 -39.919 -22.687 1.00 35.49 7 PRO C CA 1
ATOM 901 C C . PRO C 1 7 ? -1.572 -40.549 -24.078 1.00 37.95 7 PRO C C 1
ATOM 902 O O . PRO C 1 7 ? -1.282 -41.745 -24.239 1.00 39.70 7 PRO C O 1
ATOM 906 N N . LEU C 1 8 ? -1.927 -39.736 -25.070 1.00 39.03 8 LEU C N 1
ATOM 907 C CA . LEU C 1 8 ? -2.011 -40.169 -26.469 1.00 41.27 8 LEU C CA 1
ATOM 908 C C . LEU C 1 8 ? -0.792 -39.688 -27.298 1.00 40.87 8 LEU C C 1
ATOM 909 O O . LEU C 1 8 ? -0.081 -38.790 -26.862 1.00 38.77 8 LEU C O 1
ATOM 914 N N . PRO C 1 9 ? -0.560 -40.309 -28.492 1.00 43.01 9 PRO C N 1
ATOM 915 C CA . PRO C 1 9 ? 0.632 -40.289 -29.365 1.00 43.16 9 PRO C CA 1
ATOM 916 C C . PRO C 1 9 ? 1.023 -39.061 -30.212 1.00 42.73 9 PRO C C 1
ATOM 917 O O . PRO C 1 9 ? 2.127 -39.063 -30.745 1.00 43.08 9 PRO C O 1
ATOM 921 N N . LEU C 1 10 ? 0.163 -38.074 -30.413 1.00 42.46 10 LEU C N 1
ATOM 922 C CA . LEU C 1 10 ? 0.598 -36.907 -31.219 1.00 41.97 10 LEU C CA 1
ATOM 923 C C . LEU C 1 10 ? 0.297 -35.543 -30.585 1.00 40.17 10 LEU C C 1
ATOM 924 O O . LEU C 1 10 ? 1.059 -34.586 -30.782 1.00 39.29 10 LEU C O 1
ATOM 929 N N . ILE C 1 11 ? -0.811 -35.473 -29.839 1.00 39.55 11 ILE C N 1
ATOM 930 C CA . ILE C 1 11 ? -1.278 -34.233 -29.240 1.00 38.77 11 ILE C CA 1
ATOM 931 C C . ILE C 1 11 ? -0.151 -33.561 -28.485 1.00 38.15 11 ILE C C 1
ATOM 932 O O . ILE C 1 11 ? 0.747 -34.207 -27.972 1.00 37.89 11 ILE C O 1
ATOM 937 N N . TYR C 1 12 ? -0.205 -32.241 -28.447 1.00 39.84 12 TYR C N 1
ATOM 938 C CA . TYR C 1 12 ? 0.919 -31.418 -28.073 1.00 40.57 12 TYR C CA 1
ATOM 939 C C . TYR C 1 12 ? 0.345 -30.015 -27.946 1.00 42.09 12 TYR C C 1
ATOM 940 O O . TYR C 1 12 ? -0.664 -29.687 -28.587 1.00 42.97 12 TYR C O 1
ATOM 949 N N . THR C 1 13 ? 0.957 -29.204 -27.096 1.00 42.70 13 THR C N 1
ATOM 950 C CA . THR C 1 13 ? 0.655 -27.780 -27.059 1.00 44.63 13 THR C CA 1
ATOM 951 C C . THR C 1 13 ? 1.964 -27.041 -26.947 1.00 44.82 13 THR C C 1
ATOM 952 O O . THR C 1 13 ? 2.986 -27.629 -26.539 1.00 43.56 13 THR C O 1
ATOM 956 N N . THR C 1 14 ? 1.932 -25.756 -27.296 1.00 46.38 14 THR C N 1
ATOM 957 C CA . THR C 1 14 ? 3.104 -24.925 -27.103 1.00 47.18 14 THR C CA 1
ATOM 958 C C . THR C 1 14 ? 3.229 -24.612 -25.629 1.00 46.30 14 THR C C 1
ATOM 959 O O . THR C 1 14 ? 2.242 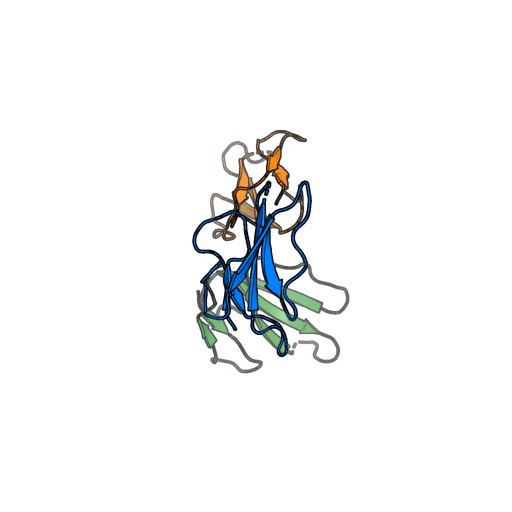-24.306 -24.956 1.00 46.84 14 THR C O 1
ATOM 963 N N . CYS C 1 15 ? 4.456 -24.718 -25.134 1.00 46.03 15 CYS C N 1
ATOM 964 C CA . CYS C 1 15 ? 4.746 -24.586 -23.713 1.00 44.97 15 CYS C CA 1
ATOM 965 C C . CYS C 1 15 ? 4.758 -23.105 -23.377 1.00 46.63 15 CYS C C 1
ATOM 966 O O . CYS C 1 15 ? 5.206 -22.313 -24.217 1.00 46.96 15 CYS C O 1
ATOM 969 N N . PRO C 1 16 ? 4.236 -22.727 -22.175 1.00 46.82 16 PRO C N 1
ATOM 970 C CA . PRO C 1 16 ? 4.446 -21.357 -21.688 1.00 48.54 16 PRO C CA 1
ATOM 971 C C . PRO C 1 16 ? 5.934 -21.002 -21.816 1.00 49.43 16 PRO C C 1
ATOM 972 O O . PRO C 1 16 ? 6.756 -21.899 -22.028 1.00 48.83 16 PRO C O 1
ATOM 976 N N . ILE C 1 17 ? 6.258 -19.711 -21.700 1.00 51.44 17 ILE C N 1
ATOM 977 C CA . ILE C 1 17 ? 7.638 -19.233 -21.572 1.00 52.25 17 ILE C CA 1
ATOM 978 C C . ILE C 1 17 ? 8.234 -19.655 -20.218 1.00 50.89 17 ILE C C 1
ATOM 979 O O . ILE C 1 17 ? 7.551 -19.620 -19.181 1.00 50.92 17 ILE C O 1
ATOM 984 N N . GLY C 1 18 ? 9.513 -20.023 -20.246 1.00 49.74 18 GLY C N 1
ATOM 985 C CA . GLY C 1 18 ? 10.216 -20.566 -19.087 1.00 47.88 18 GLY C CA 1
ATOM 986 C C . GLY C 1 18 ? 10.483 -22.044 -19.291 1.00 45.68 18 GLY C C 1
ATOM 987 O O . GLY C 1 18 ? 11.439 -22.602 -18.763 1.00 44.98 18 GLY C O 1
ATOM 988 N N . GLN C 1 19 ? 9.649 -22.662 -20.120 1.00 44.82 19 GLN C N 1
ATOM 989 C CA . GLN C 1 19 ? 9.547 -24.116 -20.176 1.00 42.46 19 GLN C CA 1
ATOM 990 C C . GLN C 1 19 ? 9.933 -24.668 -21.527 1.00 41.58 19 GLN C C 1
ATOM 991 O O . GLN C 1 19 ? 9.067 -24.864 -22.388 1.00 42.53 19 GLN C O 1
ATOM 997 N N . ASP C 1 20 ? 11.233 -24.918 -21.685 1.00 40.75 20 ASP C N 1
ATOM 998 C CA . ASP C 1 20 ? 11.885 -25.396 -22.903 1.00 40.54 20 ASP C CA 1
ATOM 999 C C . ASP C 1 20 ? 12.150 -26.894 -22.846 1.00 38.53 20 ASP C C 1
ATOM 1000 O O . ASP C 1 20 ? 12.814 -27.464 -23.710 1.00 38.08 20 ASP C O 1
ATOM 1005 N N . LYS C 1 21 ? 11.660 -27.539 -21.803 1.00 36.88 21 LYS C N 1
ATOM 1006 C CA . LYS C 1 21 ? 11.893 -28.956 -21.663 1.00 34.96 21 LYS C CA 1
ATOM 1007 C C . LYS C 1 21 ? 10.564 -29.692 -21.669 1.00 33.22 21 LYS C C 1
ATOM 1008 O O . LYS C 1 21 ? 9.507 -29.112 -21.385 1.00 32.20 21 LYS C O 1
ATOM 1014 N N . CYS C 1 22 ? 10.617 -30.953 -22.081 1.00 31.86 22 CYS C N 1
ATOM 1015 C CA . CYS C 1 22 ? 9.456 -31.809 -22.071 1.00 29.87 22 CYS C CA 1
ATOM 1016 C C . CYS C 1 22 ? 9.717 -32.922 -21.098 1.00 29.14 22 CYS C C 1
ATOM 1017 O O . CYS C 1 22 ? 10.886 -33.157 -20.685 1.00 28.38 22 CYS C O 1
ATOM 1020 N N . VAL C 1 23 ? 8.623 -33.588 -20.700 1.00 28.25 23 VAL C N 1
ATOM 1021 C CA . VAL C 1 23 ? 8.696 -34.611 -19.649 1.00 26.79 23 VAL C CA 1
ATOM 1022 C C . VAL C 1 23 ? 7.590 -35.673 -19.862 1.00 26.98 23 VAL C C 1
ATOM 1023 O O . VAL C 1 23 ? 6.472 -35.332 -20.302 1.00 27.25 23 VAL C O 1
ATOM 1027 N N . LYS C 1 24 ? 7.952 -36.930 -19.594 1.00 27.47 24 LYS C N 1
ATOM 1028 C CA . LYS C 1 24 ? 7.107 -38.112 -19.626 1.00 29.08 24 LYS C CA 1
ATOM 1029 C C . LYS C 1 24 ? 7.284 -38.721 -18.231 1.00 30.02 24 LYS C C 1
ATOM 1030 O O . LYS C 1 24 ? 8.384 -39.149 -17.867 1.00 30.59 24 LYS C O 1
ATOM 1036 N N . MET C 1 25 ? 6.209 -38.740 -17.447 1.00 31.10 25 MET C N 1
ATOM 1037 C CA . MET C 1 25 ? 6.271 -39.295 -16.094 1.00 32.75 25 MET C CA 1
ATOM 1038 C C . MET C 1 25 ? 5.377 -40.507 -15.981 1.00 34.49 25 MET C C 1
ATOM 1039 O O . MET C 1 25 ? 4.227 -40.447 -16.408 1.00 34.28 25 MET C O 1
ATOM 1044 N N . THR C 1 26 ? 5.887 -41.596 -15.400 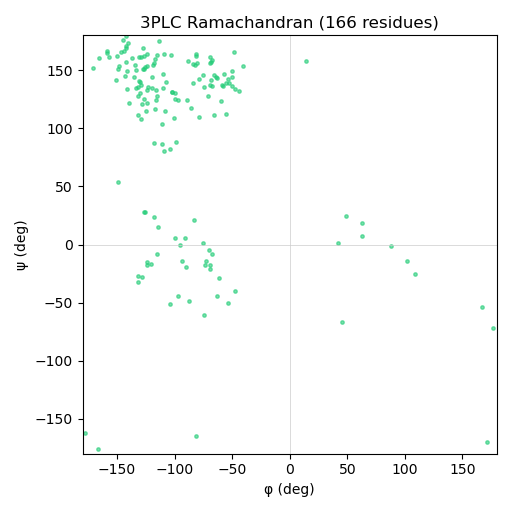1.00 37.21 26 THR C N 1
ATOM 1045 C CA . THR C 1 26 ? 5.089 -42.828 -15.345 1.00 40.80 26 THR C CA 1
ATOM 1046 C C . THR C 1 26 ? 5.021 -43.380 -13.925 1.00 43.42 26 THR C C 1
ATOM 1047 O O . THR C 1 26 ? 6.052 -43.648 -13.289 1.00 44.13 26 THR C O 1
ATOM 1051 N N . ILE C 1 27 ? 3.789 -43.499 -13.429 1.00 47.11 27 ILE C N 1
ATOM 1052 C CA . ILE C 1 27 ? 3.518 -43.715 -11.993 1.00 50.84 27 ILE C CA 1
ATOM 1053 C C . ILE C 1 27 ? 2.908 -45.097 -11.705 1.00 55.42 27 ILE C C 1
ATOM 1054 O O . ILE C 1 27 ? 2.644 -45.875 -12.622 1.00 56.94 27 ILE C O 1
ATOM 1059 N N . LYS C 1 28 ? 2.731 -45.411 -10.425 1.00 59.03 28 LYS C N 1
ATOM 1060 C CA . LYS C 1 28 ? 1.971 -46.587 -10.020 1.00 64.21 28 LYS C CA 1
ATOM 1061 C C . LYS C 1 28 ? 0.590 -46.098 -9.569 1.00 65.85 28 LYS C C 1
ATOM 1062 O O . LYS C 1 28 ? 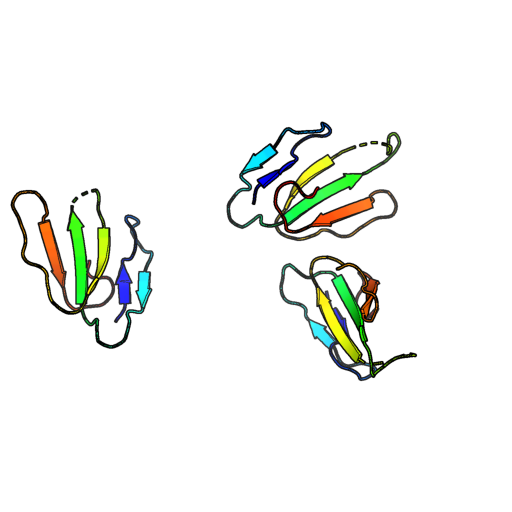0.504 -45.133 -8.800 1.00 65.32 28 LYS C O 1
ATOM 1068 N N . LYS C 1 29 ? -0.499 -46.708 -10.045 1.00 69.08 29 LYS C N 1
ATOM 1069 C CA . LYS C 1 29 ? -0.501 -47.904 -10.890 1.00 71.81 29 LYS C CA 1
ATOM 1070 C C . LYS C 1 29 ? -0.793 -47.637 -12.385 1.00 71.51 29 LYS C C 1
ATOM 1071 O O . LYS C 1 29 ? -1.930 -47.772 -12.856 1.00 72.77 29 LYS C O 1
ATOM 1077 N N . LEU C 1 30 ? 0.257 -47.242 -13.108 1.00 70.15 30 LEU C N 1
ATOM 1078 C CA . LEU C 1 30 ? 0.263 -47.133 -14.574 1.00 70.25 30 LEU C CA 1
ATOM 1079 C C . LEU C 1 30 ? 1.677 -47.404 -15.110 1.00 70.26 30 LEU C C 1
ATOM 1080 O O . LEU C 1 30 ? 2.218 -46.581 -15.861 1.00 67.94 30 LEU C O 1
ATOM 1085 N N . PRO C 1 31 ? 2.273 -48.564 -14.742 1.00 73.11 31 PRO C N 1
ATOM 1086 C CA . PRO C 1 31 ? 3.673 -48.882 -15.063 1.00 73.59 31 PRO C CA 1
ATOM 1087 C C . PRO C 1 31 ? 3.880 -49.426 -16.484 1.00 75.69 31 PRO C C 1
ATOM 1088 O O . PRO C 1 31 ? 2.977 -49.321 -17.322 1.00 76.35 31 PRO C O 1
ATOM 1092 N N . SER C 1 32 ? 5.056 -50.027 -16.712 1.00 77.39 32 SER C N 1
ATOM 1093 C CA . SER C 1 32 ? 5.592 -50.398 -18.048 1.00 78.78 32 SER C CA 1
ATOM 1094 C C . SER C 1 32 ? 5.368 -49.331 -19.131 1.00 76.40 32 SER C C 1
ATOM 1095 O O . SER C 1 32 ? 5.886 -48.214 -19.041 1.00 73.52 32 SER C O 1
ATOM 1098 N N . VAL C 1 36 ? 1.912 -42.085 -18.781 1.00 38.19 36 VAL C N 1
ATOM 1099 C CA . VAL C 1 36 ? 0.741 -41.583 -18.021 1.00 38.21 36 VAL C CA 1
ATOM 1100 C C . VAL C 1 36 ? 0.591 -40.049 -17.991 1.00 36.37 36 VAL C C 1
ATOM 1101 O O . VAL C 1 36 ? -0.455 -39.528 -18.350 1.00 37.63 36 VAL C O 1
ATOM 1105 N N . ILE C 1 37 ? 1.617 -39.305 -17.588 1.00 34.71 37 ILE C N 1
ATOM 1106 C CA . ILE C 1 37 ? 1.499 -37.836 -17.603 1.00 32.84 37 ILE C CA 1
ATOM 1107 C C . ILE C 1 37 ? 2.689 -37.222 -18.296 1.00 30.72 37 ILE C C 1
ATOM 1108 O O . ILE C 1 37 ? 3.826 -37.548 -17.955 1.00 30.38 37 ILE C O 1
ATOM 1113 N N . ARG C 1 38 ? 2.389 -36.316 -19.234 1.00 29.02 38 ARG C N 1
ATOM 1114 C CA . ARG C 1 38 ? 3.311 -35.728 -20.207 1.00 27.67 38 ARG C CA 1
ATOM 1115 C C . ARG C 1 38 ? 2.984 -34.234 -20.400 1.00 26.85 38 ARG C C 1
ATOM 1116 O O . ARG C 1 38 ? 1.840 -33.868 -20.613 1.00 25.81 38 ARG C O 1
ATOM 1124 N N . GLY C 1 39 ? 4.004 -33.383 -20.385 1.00 26.76 39 GLY C N 1
ATOM 1125 C CA . GLY C 1 39 ? 3.838 -31.994 -20.785 1.00 27.38 39 GLY C CA 1
ATOM 1126 C C . GLY C 1 39 ? 5.169 -31.288 -20.714 1.00 27.83 39 GLY C C 1
ATOM 1127 O O . GLY C 1 39 ? 6.223 -31.942 -20.728 1.00 27.89 39 GLY C O 1
ATOM 1128 N N . CYS C 1 40 ? 5.087 -29.961 -20.697 1.00 29.64 40 CYS C N 1
ATOM 1129 C CA . CYS C 1 40 ? 6.222 -29.052 -20.714 1.00 31.50 40 CYS C CA 1
ATOM 1130 C C . CYS C 1 40 ? 6.814 -28.893 -19.317 1.00 32.13 40 CYS C C 1
ATOM 1131 O O . CYS C 1 40 ? 6.186 -29.244 -18.331 1.00 31.87 40 CYS C O 1
ATOM 1134 N N . ILE C 1 41 ? 8.026 -28.362 -19.244 1.00 33.70 41 ILE C N 1
ATOM 1135 C CA . ILE C 1 41 ? 8.698 -28.182 -17.968 1.00 34.49 41 ILE C CA 1
ATOM 1136 C C . ILE C 1 41 ? 9.917 -27.266 -18.033 1.00 35.81 41 ILE C C 1
ATOM 1137 O O . ILE C 1 41 ? 10.458 -27.025 -19.094 1.00 36.21 41 ILE C O 1
ATOM 1142 N N . ASP C 1 42 ? 10.337 -26.745 -16.890 1.00 36.76 42 ASP C N 1
ATOM 1143 C CA . ASP C 1 42 ? 11.497 -25.862 -16.830 1.00 39.77 42 ASP C CA 1
ATOM 1144 C C . ASP C 1 42 ? 12.767 -26.612 -16.441 1.00 40.28 42 ASP C C 1
ATOM 1145 O O . ASP C 1 42 ? 13.830 -26.396 -17.015 1.00 40.86 42 ASP C O 1
ATOM 1150 N N . ILE C 1 43 ? 12.645 -27.481 -15.436 1.00 40.69 43 ILE C N 1
ATOM 1151 C CA . ILE C 1 43 ? 13.771 -28.213 -14.887 1.00 41.54 43 ILE C CA 1
ATOM 1152 C C . ILE C 1 43 ? 13.413 -29.684 -14.780 1.00 40.81 43 ILE C C 1
ATOM 1153 O O . ILE C 1 43 ? 12.335 -30.036 -14.321 1.00 39.90 43 ILE C O 1
ATOM 1158 N N . CYS C 1 44 ? 14.333 -30.548 -15.184 1.00 41.47 44 CYS C N 1
ATOM 1159 C CA . CYS C 1 44 ? 14.112 -31.968 -15.020 1.00 41.71 44 CYS C CA 1
ATOM 1160 C C . CYS C 1 44 ? 14.086 -32.301 -13.527 1.00 41.90 44 CYS C C 1
ATOM 1161 O O . CYS C 1 44 ? 15.125 -32.204 -12.859 1.00 42.59 44 CYS C O 1
ATOM 1164 N N . PRO C 1 45 ? 12.892 -32.685 -13.015 1.00 41.15 45 PRO C N 1
ATOM 1165 C CA . PRO C 1 45 ? 12.724 -33.177 -11.651 1.00 41.88 45 PRO C CA 1
ATOM 1166 C C . PRO C 1 45 ? 13.241 -34.607 -11.475 1.00 42.84 45 PRO C C 1
ATOM 1167 O O . PRO C 1 45 ? 13.110 -35.443 -12.369 1.00 42.23 45 PRO C O 1
ATOM 1171 N N . LYS C 1 46 ? 13.782 -34.889 -10.298 1.00 44.94 46 LYS C N 1
ATOM 1172 C CA . LYS C 1 46 ? 14.273 -36.231 -9.946 1.00 46.78 46 LYS C CA 1
ATOM 1173 C C . LYS C 1 46 ? 13.190 -37.309 -10.063 1.00 46.33 46 LYS C C 1
ATOM 1174 O O . LYS C 1 46 ? 12.015 -37.057 -9.799 1.00 45.12 46 LYS C O 1
ATOM 1180 N N . SER C 1 47 ? 13.608 -38.509 -10.444 1.00 47.06 47 SER C N 1
ATOM 1181 C CA . SER C 1 47 ? 12.779 -39.695 -10.333 1.00 48.27 47 SER C CA 1
ATOM 1182 C C . SER C 1 47 ? 12.579 -40.072 -8.854 1.00 49.09 47 SER C C 1
ATOM 1183 O O . SER C 1 47 ? 13.394 -39.710 -7.990 1.00 49.46 47 SER C O 1
ATOM 1186 N N . SER C 1 48 ? 11.492 -40.793 -8.590 1.00 49.55 48 SER C N 1
ATOM 1187 C CA . SER C 1 48 ? 11.105 -41.235 -7.253 1.00 51.17 48 SER C CA 1
ATOM 1188 C C . SER C 1 48 ? 10.874 -42.759 -7.284 1.00 53.02 48 SER C C 1
ATOM 1189 O O . SER C 1 48 ? 10.832 -43.363 -8.370 1.00 52.33 48 SER C O 1
ATOM 1192 N N . ALA C 1 49 ? 10.727 -43.379 -6.108 1.00 54.51 49 ALA C N 1
ATOM 1193 C CA . ALA C 1 49 ? 10.477 -44.816 -6.064 1.00 56.48 49 ALA C CA 1
ATOM 1194 C C . ALA C 1 49 ? 9.366 -45.265 -7.038 1.00 56.55 49 ALA C C 1
ATOM 1195 O O . ALA C 1 49 ? 9.491 -46.313 -7.678 1.00 57.46 49 ALA C O 1
ATOM 1197 N N . ASP C 1 50 ? 8.292 -44.479 -7.163 1.00 55.37 50 ASP C N 1
ATOM 1198 C CA . ASP C 1 50 ? 7.166 -44.891 -8.022 1.00 55.32 50 ASP C CA 1
ATOM 1199 C C . ASP C 1 50 ? 6.920 -43.997 -9.229 1.00 52.66 50 ASP C C 1
ATOM 1200 O O . ASP C 1 50 ? 6.098 -44.339 -10.088 1.00 53.05 50 ASP C O 1
ATOM 1205 N N . VAL C 1 51 ? 7.625 -42.861 -9.275 1.00 49.67 51 VAL C N 1
ATOM 1206 C CA . VAL C 1 51 ? 7.603 -41.952 -10.413 1.00 46.35 51 VAL C CA 1
ATOM 1207 C C . VAL C 1 51 ? 8.934 -41.930 -11.175 1.00 45.76 51 VAL C C 1
ATOM 1208 O O . VAL C 1 51 ? 9.911 -41.311 -10.746 1.00 45.22 51 VAL C O 1
ATOM 1212 N N . GLU C 1 52 ? 8.957 -42.598 -12.318 1.00 44.87 52 GLU C N 1
ATOM 1213 C CA . GLU C 1 52 ? 10.103 -42.518 -13.200 1.00 44.44 52 GLU 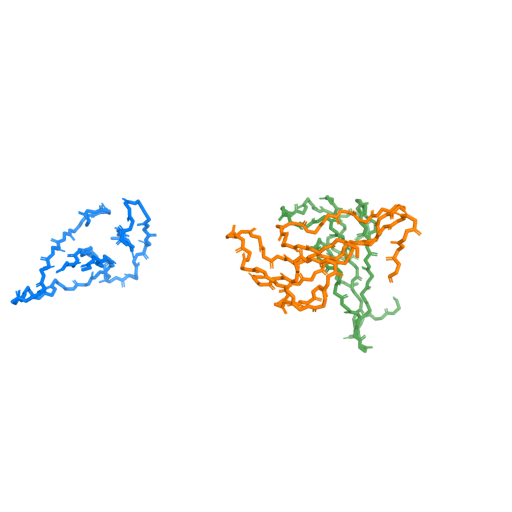C CA 1
ATOM 1214 C C . GLU C 1 52 ? 9.997 -41.304 -14.136 1.00 42.62 52 GLU C C 1
ATOM 1215 O O . GLU C 1 52 ? 9.092 -41.220 -14.963 1.00 42.51 52 GLU C O 1
ATOM 1221 N N . VAL C 1 53 ? 10.943 -40.374 -14.012 1.00 41.42 53 VAL C N 1
ATOM 1222 C CA . VAL C 1 53 ? 10.874 -39.107 -14.725 1.00 39.82 53 VAL C CA 1
ATOM 1223 C C . VAL C 1 53 ? 11.774 -39.098 -15.985 1.00 39.71 53 VAL C C 1
ATOM 1224 O O . VAL C 1 53 ? 13.000 -39.063 -15.897 1.00 40.31 53 VAL C O 1
ATOM 1228 N N . LEU C 1 54 ? 11.148 -39.134 -17.157 1.00 38.59 54 LEU C N 1
ATOM 1229 C CA . LEU C 1 54 ? 11.884 -39.095 -18.406 1.00 38.42 54 LEU C CA 1
ATOM 1230 C C . LEU C 1 54 ? 11.837 -37.679 -18.949 1.00 37.33 54 LEU C C 1
ATOM 1231 O O . LEU C 1 54 ? 10.753 -37.119 -19.116 1.00 36.47 54 LEU C O 1
ATOM 1236 N N . CYS C 1 55 ? 13.010 -37.115 -19.222 1.00 37.23 55 CYS C N 1
ATOM 1237 C CA . CYS C 1 55 ? 13.159 -35.754 -19.767 1.00 37.53 55 CYS C CA 1
ATOM 1238 C C . CYS C 1 55 ? 13.949 -35.715 -21.071 1.00 37.53 55 CYS C C 1
ATOM 1239 O O . CYS C 1 55 ? 14.828 -36.554 -21.300 1.00 38.45 55 CYS C O 1
ATOM 1242 N N . CYS C 1 56 ? 13.662 -34.686 -21.868 1.00 37.36 56 CYS C N 1
ATOM 1243 C CA . CYS C 1 56 ? 14.368 -34.361 -23.099 1.00 38.38 56 CYS C CA 1
ATOM 1244 C C . CYS C 1 56 ? 14.124 -32.879 -23.451 1.00 39.29 56 CYS C C 1
ATOM 1245 O O . CYS C 1 56 ? 13.214 -32.253 -22.882 1.00 39.31 56 CYS C O 1
ATOM 1248 N N . ASP C 1 57 ? 14.905 -32.318 -24.384 1.00 40.73 57 ASP C N 1
ATOM 1249 C CA . ASP C 1 57 ? 14.792 -30.870 -24.702 1.00 42.13 57 ASP C CA 1
ATOM 1250 C C . ASP C 1 57 ? 14.580 -30.504 -26.181 1.00 43.04 57 ASP C C 1
ATOM 1251 O O . ASP C 1 57 ? 14.975 -29.421 -26.646 1.00 44.76 57 ASP C O 1
ATOM 1256 N N . THR C 1 58 ? 13.957 -31.403 -26.930 1.00 42.89 58 THR C N 1
ATOM 1257 C CA . THR C 1 58 ? 13.547 -31.052 -28.300 1.00 44.51 58 THR C CA 1
ATOM 1258 C C . THR C 1 58 ? 12.067 -31.372 -28.476 1.00 43.42 58 THR C C 1
ATOM 1259 O O . THR C 1 58 ? 11.530 -32.250 -27.804 1.00 42.47 58 THR C O 1
ATOM 1263 N N . ASN C 1 59 ? 11.415 -30.626 -29.350 1.00 44.21 59 ASN C N 1
ATOM 1264 C CA . ASN C 1 59 ? 9.988 -30.739 -29.554 1.00 43.73 59 ASN C CA 1
ATOM 1265 C C . ASN C 1 59 ? 9.416 -32.162 -29.646 1.00 43.57 59 ASN C C 1
ATOM 1266 O O . ASN C 1 59 ? 9.959 -33.053 -30.343 1.00 44.84 59 ASN C O 1
ATOM 1271 N N . LYS C 1 60 ? 8.337 -32.370 -28.893 1.00 41.48 60 LYS C N 1
ATOM 1272 C CA . LYS C 1 60 ? 7.545 -33.593 -28.981 1.00 40.86 60 LYS C CA 1
ATOM 1273 C C . LYS C 1 60 ? 8.301 -34.875 -28.600 1.00 40.38 60 LYS C C 1
ATOM 1274 O O . LYS C 1 60 ? 7.750 -35.980 -28.727 1.00 41.36 60 LYS C O 1
ATOM 1280 N N . CYS C 1 61 ? 9.530 -34.715 -28.083 1.00 39.62 61 CYS C N 1
ATOM 1281 C CA . CYS C 1 61 ? 10.459 -35.834 -27.811 1.00 39.66 61 CYS C CA 1
ATOM 1282 C C . CYS C 1 61 ? 10.023 -36.786 -26.698 1.00 38.54 61 CYS C C 1
ATOM 1283 O O . CYS C 1 61 ? 10.672 -37.822 -26.481 1.00 39.37 61 CYS C O 1
ATOM 1286 N N . ASN C 1 62 ? 8.957 -36.426 -25.976 1.00 36.89 62 ASN C N 1
ATOM 1287 C CA . ASN C 1 62 ? 8.563 -37.164 -24.773 1.00 36.31 62 ASN C CA 1
ATOM 1288 C C . ASN C 1 62 ? 7.513 -38.148 -25.148 1.00 38.00 62 ASN C C 1
ATOM 1289 O O . ASN C 1 62 ? 7.742 -39.041 -25.950 1.00 39.89 62 ASN C O 1
#

Sequence (172 aa):
RKCLNTPLPLIYTTCPIGQDKCVKMTDVIRGCIDICPKSSADVEVLCCDTNKCNRKCLNTPLPLIYTTCPIGQDKCVKMTIKKLPSVIRGCIDICPKSSADVEVLCCDTNKCNRKCLNTPLPLIYTTCPIGQDKCVKMTIKKLPSVIRGCIDICPKSSADVEVLCCDTNKCN

InterPro domains:
  IPR003571 Snake three-finger toxin [cd00206] (22-83)
  IPR003572 Snake cytotoxin, cobra-type [PR00282] (28-36)
  IPR003572 Snake cytotoxin, cobra-type [PR00282] (36-45)
  IPR003572 Snake cytotoxin, cobra-type [PR00282] (47-62)
  IPR003572 Snake cytotoxin, cobra-type [PR00282] (64-74)
  IPR003572 Snake cytotoxin, cobra-type [PR00282] (75-82)
  IPR018354 Snake toxin, conserved site [PS00272] (60-80)
  IPR045860 Snake toxin-like superfamily [G3DSA:2.10.60.10] (22-84)
  IPR045860 Snake toxin-like superfamily [SSF57302] (14-83)
  IPR054131 Snake toxin cobra-type [PF21947] (32-83)

GO terms:
  GO:0005576 extracellular region (C, EXP)

Nearest PDB structures (foldseek):
  3plc-assembly1_A  TM=1.019E+00  e=4.782E-10  Ophiophagus hannah
  3plc-assembly3_C  TM=9.890E-01  e=1.366E-08  Ophiophagus hannah
  3vts-assembly1_B  TM=9.486E-01  e=4.106E-06  Hemachatus haemachatus
  1xt3-assembly1_A  TM=8.900E-01  e=6.971E-06  Naja atra
  4lft-assembly2_A  TM=8.265E-01  e=6.090E-04  Dendraspis polylepis polylepis

Solvent-accessible surface area: 11896 Å² total; per-residue (Å²): 187,77,1,14,58,32,93,105,99,142,86,96,70,87,19,83,185,51,54,96,79,2,10,58,44,76,165,57,1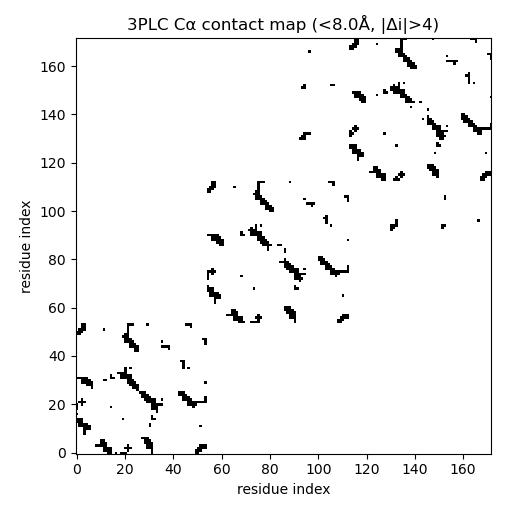05,45,15,29,37,76,136,61,48,188,63,69,117,127,64,112,19,88,41,31,100,89,70,103,41,10,179,76,0,20,58,32,91,102,100,143,85,99,64,109,13,77,184,54,53,81,23,0,7,64,52,35,52,133,149,125,65,150,44,85,50,18,24,25,80,56,2,40,74,51,70,119,72,37,122,15,87,9,22,95,85,83,79,42,14,151,75,2,19,57,28,98,100,105,143,82,101,71,100,16,85,161,10,48,41,27,0,7,56,43,29,56,131,154,79,74,155,54,104,51,18,28,34,42,26,53,44,174,64,63,123,76,36,101,19,85,39,32,46,93,61,83,47,9

B-factor: mean 45.97, std 13.02, range [22.76, 90.31]

Organism: Ophiophagus hannah (NCBI:txid8665)

Foldseek 3Di:
DWEAAACDQPDIDDDDPQQQKWKWKDVTGIYTHNDFDDADDRIDIDMDGDHHPD/DWEAAWPDDDDIDDDDPQQQKKKDKAFPDPRVTGIDTGNDQDDADPGIDMDMDGDHHPD/DWEAAWPDQDDIDDDPPLWQKKKDKAFPPRPCTGIYTHNDQDDADPGIDIDMDGDHHPD

Secondary structure (DSSP, 8-state):
-EEE-SSSSS-EEEPPTT--EEEEE---EEEEESS-PPP-SS--EEEE-STT--/-EEE-SSSSS-EEEPPTT--EEEEEEESS----EEEEESS-PPP-SSEEEEEE-STT--/-EEE-SSSSS-EEEPPTT--EEEEEE-TTS---EEEEESS-PPP-SS-EEEEE-STT--

Radius of gyration: 24.35 Å; Cα contacts (8 Å, |Δi|>4): 448; chains: 3; bounding box: 56×64×47 Å

CATH classification: 2.10.60.10